Protein AF-A0A3B9FSW8-F1 (afdb_monomer)

pLDDT: mean 70.32, std 5.7, range [47.53, 78.81]

Solvent-accessible surface area (backbone atoms only — not comparable to full-atom values): 4087 Å² total; per-residue (Å²): 131,67,64,67,56,51,51,52,51,51,52,51,51,51,51,51,55,50,50,53,52,45,37,38,72,73,58,76,45,76,60,62,68,72,61,36,52,54,48,47,60,76,31,54,82,43,48,62,53,48,55,50,50,48,53,51,51,51,51,51,52,51,50,54,52,50,51,60,62,71,76,101

Structure (mmCIF, N/CA/C/O backbone):
data_AF-A0A3B9FSW8-F1
#
_entry.id   AF-A0A3B9FSW8-F1
#
loop_
_atom_site.group_PDB
_atom_site.id
_atom_site.type_symbol
_atom_site.label_atom_id
_atom_site.label_alt_id
_atom_site.label_comp_id
_atom_site.label_asym_id
_atom_site.label_entity_id
_atom_site.label_seq_id
_atom_site.pdbx_PDB_ins_code
_atom_site.Cartn_x
_atom_site.Cartn_y
_atom_site.Cartn_z
_atom_site.occupancy
_atom_site.B_iso_or_equiv
_atom_site.auth_seq_id
_atom_site.auth_comp_id
_atom_site.auth_asym_id
_atom_site.auth_atom_id
_atom_site.pdbx_PDB_model_num
ATOM 1 N N . MET A 1 1 ? 19.744 -19.527 -12.537 1.00 52.28 1 MET A N 1
ATOM 2 C CA . MET A 1 1 ? 18.418 -19.965 -12.036 1.00 52.28 1 MET A CA 1
ATOM 3 C C . MET A 1 1 ? 18.022 -19.449 -10.641 1.00 52.28 1 MET A C 1
ATOM 5 O O . MET A 1 1 ? 16.885 -19.685 -10.269 1.00 52.28 1 MET A O 1
ATOM 9 N N . ARG A 1 2 ? 18.862 -18.750 -9.848 1.00 59.50 2 ARG A N 1
ATOM 10 C CA . ARG A 1 2 ? 18.460 -18.305 -8.485 1.00 59.50 2 ARG A CA 1
ATOM 11 C C . ARG A 1 2 ? 17.979 -16.852 -8.374 1.00 59.50 2 ARG A C 1
ATOM 13 O O . ARG A 1 2 ? 17.120 -16.572 -7.550 1.00 59.50 2 ARG A O 1
ATOM 20 N N . THR A 1 3 ? 18.501 -15.937 -9.184 1.00 66.62 3 THR A N 1
ATOM 21 C CA . THR A 1 3 ? 18.227 -14.496 -9.047 1.00 66.62 3 THR A CA 1
ATOM 22 C C . THR A 1 3 ? 16.864 -14.097 -9.605 1.00 66.62 3 THR A C 1
ATOM 24 O O . THR A 1 3 ? 16.131 -13.370 -8.945 1.00 66.62 3 THR A O 1
ATOM 27 N N . GLU A 1 4 ? 16.486 -14.615 -10.775 1.00 67.75 4 GLU A N 1
ATOM 28 C CA . GLU A 1 4 ? 15.203 -14.281 -11.413 1.00 67.75 4 GLU A CA 1
ATOM 29 C C . GLU A 1 4 ? 14.002 -14.748 -10.587 1.00 67.75 4 GLU A C 1
ATOM 31 O O . GLU A 1 4 ? 13.046 -13.999 -10.415 1.00 67.75 4 GLU A O 1
ATOM 36 N N . THR A 1 5 ? 14.080 -15.937 -9.986 1.00 70.06 5 THR A N 1
ATOM 37 C CA . THR A 1 5 ? 13.021 -16.472 -9.121 1.00 70.06 5 THR A CA 1
ATOM 38 C C . THR A 1 5 ? 12.846 -15.638 -7.852 1.00 70.06 5 THR A C 1
ATOM 40 O O . THR A 1 5 ? 11.720 -15.381 -7.437 1.00 70.06 5 THR A O 1
ATOM 43 N N . LEU A 1 6 ? 13.942 -15.162 -7.249 1.00 73.00 6 LEU A N 1
ATOM 44 C CA . LEU A 1 6 ? 13.889 -14.287 -6.071 1.00 73.00 6 LEU A CA 1
ATOM 45 C C . LEU A 1 6 ? 13.308 -12.908 -6.398 1.00 73.00 6 LEU A C 1
ATOM 47 O O . LEU A 1 6 ? 12.540 -12.370 -5.602 1.00 73.00 6 LEU A O 1
ATOM 51 N N . VAL A 1 7 ? 13.636 -12.353 -7.569 1.00 72.94 7 VAL A N 1
ATOM 52 C CA . VAL A 1 7 ? 13.034 -11.103 -8.059 1.00 72.94 7 VAL A CA 1
ATOM 53 C C . VAL A 1 7 ? 11.526 -11.280 -8.239 1.00 72.94 7 VAL A C 1
ATOM 55 O O . VAL A 1 7 ? 10.753 -10.466 -7.748 1.00 72.94 7 VAL A O 1
ATOM 58 N N . LEU A 1 8 ? 11.100 -12.391 -8.839 1.00 71.56 8 LEU A N 1
ATOM 59 C CA . LEU A 1 8 ? 9.688 -12.678 -9.093 1.00 71.56 8 LEU A CA 1
ATOM 60 C C . LEU A 1 8 ? 8.893 -12.892 -7.791 1.00 71.56 8 LEU A C 1
ATOM 62 O O . LEU A 1 8 ? 7.790 -12.372 -7.648 1.00 71.56 8 LEU A O 1
ATOM 66 N N . ILE A 1 9 ? 9.474 -13.581 -6.802 1.00 76.81 9 ILE A N 1
ATOM 67 C CA . ILE A 1 9 ? 8.880 -13.740 -5.462 1.00 76.81 9 ILE A CA 1
ATOM 68 C C . ILE A 1 9 ? 8.757 -12.387 -4.755 1.00 76.81 9 ILE A C 1
ATOM 70 O O . ILE A 1 9 ? 7.710 -12.088 -4.181 1.00 76.81 9 ILE A O 1
ATOM 74 N N . LYS A 1 10 ? 9.807 -11.558 -4.802 1.00 72.25 10 LYS A N 1
ATOM 75 C CA . LYS A 1 10 ? 9.783 -10.209 -4.228 1.00 72.25 10 LYS A CA 1
ATOM 76 C C . LYS A 1 10 ? 8.670 -9.371 -4.859 1.00 72.25 10 LYS A C 1
ATOM 78 O O . LYS A 1 10 ? 7.916 -8.738 -4.126 1.00 72.25 10 LYS A O 1
ATOM 83 N N . ASP A 1 11 ? 8.543 -9.394 -6.181 1.00 73.00 11 ASP A N 1
ATOM 84 C CA . ASP A 1 11 ? 7.512 -8.641 -6.896 1.00 73.00 11 ASP A CA 1
ATOM 85 C C . ASP A 1 11 ? 6.104 -9.122 -6.517 1.00 73.00 11 ASP A C 1
ATOM 87 O O . ASP A 1 11 ? 5.231 -8.303 -6.231 1.00 73.00 11 ASP A O 1
ATOM 91 N N . ILE A 1 12 ? 5.889 -10.438 -6.408 1.00 76.00 12 ILE A N 1
ATOM 92 C CA . ILE A 1 12 ? 4.614 -11.010 -5.944 1.00 76.00 12 ILE A CA 1
ATOM 93 C C . ILE A 1 12 ? 4.296 -10.576 -4.508 1.00 76.00 12 ILE A C 1
ATOM 95 O O . ILE A 1 12 ? 3.161 -10.195 -4.225 1.00 76.00 12 ILE A O 1
ATOM 99 N N . LEU A 1 13 ? 5.274 -10.606 -3.599 1.00 73.88 13 LEU A N 1
ATOM 100 C CA . LEU A 1 13 ? 5.081 -10.177 -2.210 1.00 73.88 13 LEU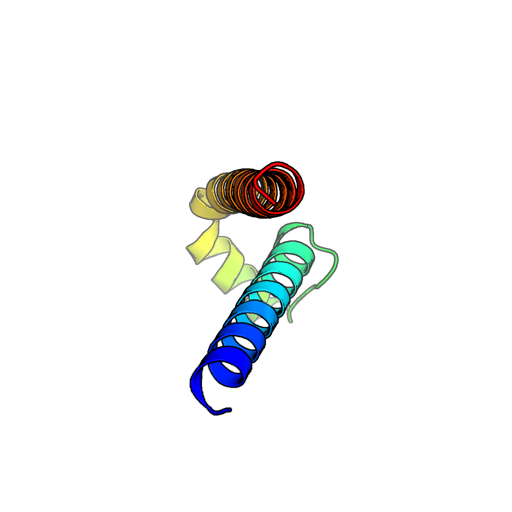 A CA 1
ATOM 101 C C . LEU A 1 13 ? 4.744 -8.690 -2.116 1.00 73.88 13 LEU A C 1
ATOM 103 O O . LEU A 1 13 ? 3.857 -8.315 -1.350 1.00 73.88 13 LEU A O 1
ATOM 107 N N . ILE A 1 14 ? 5.409 -7.855 -2.918 1.00 75.25 14 ILE A N 1
ATOM 108 C CA . ILE A 1 14 ? 5.089 -6.430 -3.023 1.00 75.25 14 ILE A CA 1
ATOM 109 C C . ILE A 1 14 ? 3.645 -6.270 -3.492 1.00 75.25 14 ILE A C 1
ATOM 111 O O . ILE A 1 14 ? 2.885 -5.565 -2.838 1.00 75.25 14 ILE A O 1
ATOM 115 N N . ILE A 1 15 ? 3.238 -6.966 -4.557 1.00 75.88 15 ILE A N 1
ATOM 116 C CA . ILE A 1 15 ? 1.873 -6.896 -5.095 1.00 75.88 15 ILE A CA 1
ATOM 117 C C . ILE A 1 15 ? 0.838 -7.356 -4.061 1.00 75.88 15 ILE A C 1
ATOM 119 O O . ILE A 1 15 ? -0.173 -6.680 -3.883 1.00 75.88 15 ILE A O 1
ATOM 123 N N . LEU A 1 16 ? 1.082 -8.460 -3.348 1.00 75.94 16 LEU A N 1
ATOM 124 C CA . LEU A 1 16 ? 0.180 -8.976 -2.313 1.00 75.94 16 LEU A CA 1
ATOM 125 C C . LEU A 1 16 ? 0.027 -8.000 -1.146 1.00 75.94 16 LEU A C 1
ATOM 127 O O . LEU A 1 16 ? -1.094 -7.716 -0.723 1.00 75.94 16 LEU A O 1
ATOM 131 N N . PHE A 1 17 ? 1.140 -7.459 -0.647 1.00 76.06 17 PHE A N 1
ATOM 132 C CA . PHE A 1 17 ? 1.121 -6.469 0.427 1.00 76.06 17 PHE A CA 1
ATOM 133 C C . PHE A 1 17 ? 0.385 -5.196 -0.009 1.00 76.06 17 PHE A C 1
ATOM 135 O O . PHE A 1 17 ? -0.405 -4.628 0.746 1.00 76.06 17 PHE A O 1
ATOM 142 N N . PHE A 1 18 ? 0.593 -4.789 -1.261 1.00 72.12 18 PHE A N 1
ATOM 143 C CA . PHE A 1 18 ? -0.056 -3.637 -1.872 1.00 72.12 18 PHE A CA 1
ATOM 144 C C . PHE A 1 18 ? -1.572 -3.845 -2.009 1.00 72.12 18 PHE A C 1
ATOM 146 O O . PHE A 1 18 ? -2.344 -2.993 -1.582 1.00 72.12 18 PHE A O 1
ATOM 153 N N . LEU A 1 19 ? -2.017 -5.004 -2.506 1.00 74.38 19 LEU A N 1
ATOM 154 C CA . LEU A 1 19 ? -3.434 -5.380 -2.607 1.00 74.38 19 LEU A CA 1
ATOM 155 C C . LEU A 1 19 ? -4.121 -5.421 -1.240 1.00 74.38 19 LEU A C 1
ATOM 157 O O . LEU A 1 19 ? -5.200 -4.849 -1.076 1.00 74.38 19 LEU A O 1
ATOM 161 N N . ALA A 1 20 ? -3.486 -6.054 -0.251 1.00 75.12 20 ALA A N 1
ATOM 162 C CA . ALA A 1 20 ? -4.003 -6.132 1.111 1.00 75.12 20 ALA A CA 1
ATOM 163 C C . ALA A 1 20 ? -4.163 -4.736 1.733 1.00 75.12 20 ALA A C 1
ATOM 165 O O . ALA A 1 20 ? -5.223 -4.415 2.279 1.00 75.12 20 ALA A O 1
ATOM 166 N N . GLY A 1 21 ? -3.145 -3.881 1.583 1.00 72.12 21 GLY A N 1
ATOM 167 C CA . GLY A 1 21 ? -3.187 -2.490 2.022 1.00 72.12 21 GLY A CA 1
ATOM 168 C C . GLY A 1 21 ? -4.329 -1.712 1.371 1.00 72.12 21 GLY A C 1
ATOM 169 O O . GLY A 1 21 ? -5.042 -0.977 2.051 1.00 72.12 21 GLY A O 1
ATOM 170 N N . THR A 1 22 ? -4.576 -1.908 0.080 1.00 71.69 22 THR A N 1
ATOM 171 C CA . THR A 1 22 ? -5.620 -1.189 -0.667 1.00 71.69 22 THR A CA 1
ATOM 172 C C . THR A 1 22 ? -7.024 -1.633 -0.312 1.00 71.69 22 THR A C 1
ATOM 174 O O . THR A 1 22 ? -7.884 -0.784 -0.071 1.00 71.69 22 THR A O 1
ATOM 177 N N . LEU A 1 23 ? -7.256 -2.943 -0.212 1.00 76.12 23 LEU A N 1
ATOM 178 C CA . LEU A 1 23 ? -8.535 -3.491 0.239 1.00 76.12 23 LEU A CA 1
ATOM 179 C C . LEU A 1 23 ? -8.886 -2.977 1.638 1.00 76.12 23 LEU A C 1
ATOM 181 O O . LEU A 1 23 ? -10.031 -2.596 1.890 1.00 76.12 23 LEU A O 1
ATOM 185 N N . TRP A 1 24 ? -7.893 -2.893 2.525 1.00 75.50 24 TRP A N 1
ATOM 186 C CA . TRP A 1 24 ? -8.058 -2.294 3.845 1.00 75.50 24 TRP A CA 1
ATOM 187 C C . TRP A 1 24 ? -8.336 -0.783 3.768 1.00 75.50 24 TRP A C 1
ATOM 189 O O . TRP A 1 24 ? -9.292 -0.282 4.363 1.00 75.50 24 TRP A O 1
ATOM 199 N N . THR A 1 25 ? -7.571 -0.041 2.963 1.00 71.88 25 THR A N 1
ATOM 200 C CA . THR A 1 25 ? -7.699 1.422 2.849 1.00 71.88 25 THR A CA 1
ATOM 201 C C . THR A 1 25 ? -9.053 1.844 2.263 1.00 71.88 25 THR A C 1
ATOM 203 O O . THR A 1 25 ? -9.631 2.839 2.719 1.00 71.88 25 THR A O 1
ATOM 206 N N . TRP A 1 26 ? -9.585 1.083 1.297 1.00 72.56 26 TRP A N 1
ATOM 207 C CA . TRP A 1 26 ? -10.928 1.265 0.729 1.00 72.56 26 TRP A CA 1
ATOM 208 C C . TRP A 1 26 ? -12.062 0.715 1.601 1.00 72.56 26 TRP A C 1
ATOM 210 O O . TRP A 1 26 ? -13.225 0.920 1.271 1.00 72.56 26 TRP A O 1
ATOM 220 N N . GLY A 1 27 ? -11.754 0.080 2.735 1.00 70.56 27 GLY A N 1
ATOM 221 C CA . GLY A 1 27 ? -12.763 -0.433 3.662 1.00 70.56 27 GLY A CA 1
ATOM 222 C C . GLY A 1 27 ? -13.481 -1.693 3.174 1.00 70.56 27 GLY A C 1
ATOM 223 O O . GLY A 1 27 ? -14.493 -2.069 3.765 1.00 70.56 27 GLY A O 1
ATOM 224 N N . ILE A 1 28 ? -12.954 -2.344 2.131 1.00 75.25 28 ILE A N 1
ATOM 225 C CA . ILE A 1 28 ? -13.407 -3.661 1.664 1.00 75.25 28 ILE A CA 1
ATOM 226 C C . ILE A 1 28 ? -12.985 -4.717 2.689 1.00 75.25 28 ILE A C 1
ATOM 228 O O . ILE A 1 28 ? -13.769 -5.591 3.048 1.00 75.25 28 ILE A O 1
ATOM 232 N N . TRP A 1 29 ? -11.769 -4.584 3.223 1.00 71.00 29 TRP A N 1
ATOM 233 C CA . TRP A 1 29 ? -11.287 -5.412 4.319 1.00 71.00 29 TRP A CA 1
ATOM 234 C C . TRP A 1 29 ? -11.401 -4.653 5.640 1.00 71.00 29 TRP A C 1
ATOM 236 O O . TRP A 1 29 ? -10.652 -3.711 5.901 1.00 71.00 29 TRP A O 1
ATOM 246 N N . LYS A 1 30 ? -12.353 -5.061 6.482 1.00 65.44 30 LYS A N 1
ATOM 247 C CA . LYS A 1 30 ? -12.498 -4.535 7.843 1.00 65.44 30 LYS A CA 1
ATOM 248 C C . LYS A 1 30 ? -11.730 -5.422 8.816 1.00 65.44 30 LYS A C 1
ATOM 250 O O . LYS A 1 30 ? -11.935 -6.633 8.858 1.00 65.44 30 LYS A O 1
ATOM 255 N N . LEU A 1 31 ? -10.830 -4.810 9.577 1.00 72.69 31 LEU A N 1
ATOM 256 C CA . LEU A 1 31 ? -10.200 -5.452 10.729 1.00 72.69 31 LEU A CA 1
ATOM 257 C C . LEU A 1 31 ? -11.163 -5.368 11.924 1.00 72.69 31 LEU A C 1
ATOM 259 O O . LEU A 1 31 ? -12.103 -4.575 11.915 1.00 72.69 31 LEU A O 1
ATOM 263 N N . GLY A 1 32 ? -10.939 -6.170 12.968 1.00 78.81 32 GLY A N 1
ATOM 264 C CA . GLY A 1 32 ? -11.699 -6.030 14.217 1.00 78.81 32 GLY A CA 1
ATOM 265 C C . GLY A 1 32 ? -11.657 -4.583 14.730 1.00 78.81 32 GLY A C 1
ATOM 266 O O . GLY A 1 32 ? -10.617 -3.932 14.606 1.00 78.81 32 GLY A O 1
ATOM 267 N N . LYS A 1 33 ? -12.777 -4.089 15.283 1.00 71.38 33 LYS A N 1
ATOM 268 C CA . LYS A 1 33 ? -13.005 -2.665 15.616 1.00 71.38 33 LYS A CA 1
ATOM 269 C C . LYS A 1 33 ? -11.807 -1.979 16.284 1.00 71.38 33 LYS A C 1
ATOM 271 O O . LYS A 1 33 ? -11.346 -0.967 15.772 1.00 71.38 33 LYS A O 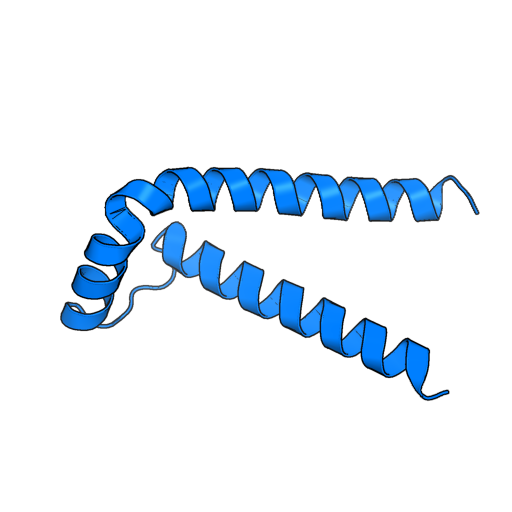1
ATOM 276 N N . GLU A 1 34 ? -11.240 -2.569 17.338 1.00 76.00 34 GLU A N 1
ATOM 277 C CA . GLU A 1 34 ? -10.069 -2.005 18.035 1.00 76.00 34 GLU A CA 1
ATOM 278 C C . GLU A 1 34 ? -8.835 -1.853 17.136 1.00 76.00 34 GLU A C 1
ATOM 280 O O . GLU A 1 34 ? -8.141 -0.836 17.168 1.00 76.00 34 GLU A O 1
ATOM 285 N N . ARG A 1 35 ? -8.537 -2.866 16.311 1.00 72.69 35 ARG A N 1
ATOM 286 C CA . ARG A 1 35 ? -7.388 -2.820 15.394 1.00 72.69 35 ARG A CA 1
ATOM 287 C C . ARG A 1 35 ? -7.622 -1.823 14.272 1.00 72.69 35 ARG A C 1
ATOM 289 O O . ARG A 1 35 ? -6.683 -1.139 13.871 1.00 72.69 35 ARG A O 1
ATOM 296 N N . GLN A 1 36 ? -8.855 -1.732 13.784 1.00 72.31 36 GLN A N 1
ATOM 297 C CA . GLN A 1 36 ? -9.214 -0.781 12.747 1.00 72.31 36 GLN A CA 1
ATOM 298 C C . GLN A 1 36 ? -9.100 0.657 13.256 1.00 72.31 36 GLN A C 1
ATOM 300 O O . GLN A 1 36 ? -8.453 1.451 12.589 1.00 72.31 36 GLN A O 1
ATOM 305 N N . GLU A 1 37 ? -9.612 0.978 14.444 1.00 73.69 37 GLU A N 1
ATOM 306 C CA . GLU A 1 37 ? -9.485 2.318 15.035 1.00 73.69 37 GLU A CA 1
ATOM 307 C C . GLU A 1 37 ? -8.030 2.688 15.325 1.00 73.69 37 GLU A C 1
ATOM 309 O O . GLU A 1 37 ? -7.602 3.798 15.017 1.00 73.69 37 GLU A O 1
ATOM 314 N N . ARG A 1 38 ? -7.227 1.751 15.844 1.00 75.62 38 ARG A N 1
ATOM 315 C CA . ARG A 1 38 ? -5.806 2.002 16.118 1.00 75.62 38 ARG A CA 1
ATOM 316 C C . ARG A 1 38 ? -5.019 2.272 14.838 1.00 75.62 38 ARG A C 1
ATOM 318 O O . ARG A 1 38 ? -4.216 3.202 14.792 1.00 75.62 38 ARG A O 1
ATOM 325 N N . MET A 1 39 ? -5.255 1.489 13.786 1.00 70.19 39 MET A N 1
ATOM 326 C CA . MET A 1 39 ? -4.620 1.732 12.493 1.00 70.19 39 MET A CA 1
ATOM 327 C C . MET A 1 39 ? -5.181 2.984 11.817 1.00 70.19 39 MET A C 1
ATOM 329 O O . MET A 1 39 ? -4.411 3.767 11.281 1.00 70.19 39 MET A O 1
ATOM 333 N N . GLU A 1 40 ? -6.485 3.238 11.871 1.00 72.75 40 GLU A N 1
ATOM 334 C CA . GLU A 1 40 ? -7.070 4.467 11.335 1.00 72.75 40 GLU A CA 1
ATOM 335 C C . GLU A 1 40 ? -6.588 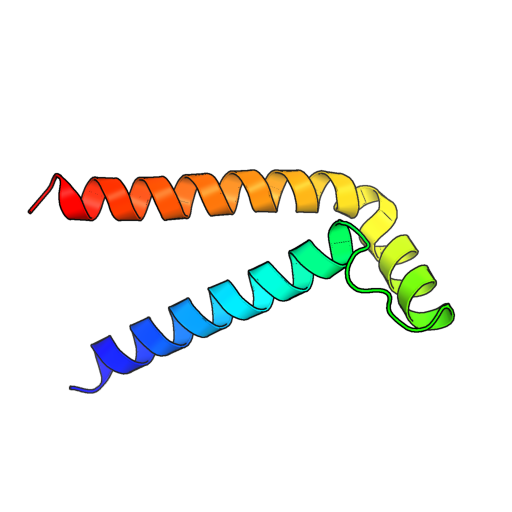5.705 12.082 1.00 72.75 40 GLU A C 1
ATOM 337 O O . GLU A 1 40 ? -6.460 6.737 11.446 1.00 72.75 40 GLU A O 1
ATOM 342 N N . PHE A 1 41 ? -6.262 5.619 13.372 1.00 75.31 41 PHE A N 1
ATOM 343 C CA . PHE A 1 41 ? -5.651 6.706 14.133 1.00 75.31 41 PHE A CA 1
ATOM 344 C C . PHE A 1 41 ? -4.206 6.960 13.687 1.00 75.31 41 PHE A C 1
ATOM 346 O O . PHE A 1 41 ? -3.868 8.084 13.316 1.00 75.31 41 PHE A O 1
ATOM 353 N N . ILE A 1 42 ? -3.375 5.910 13.631 1.00 71.31 42 ILE A N 1
ATOM 354 C CA . ILE A 1 42 ? -1.973 5.996 13.176 1.00 71.31 42 ILE A CA 1
ATOM 355 C C . ILE A 1 42 ? -1.902 6.498 11.732 1.00 71.31 42 ILE A C 1
ATOM 357 O O . ILE A 1 42 ? -1.080 7.342 11.377 1.00 71.31 42 ILE A O 1
ATOM 361 N N . PHE A 1 43 ? -2.794 5.992 10.889 1.00 67.44 43 PHE A N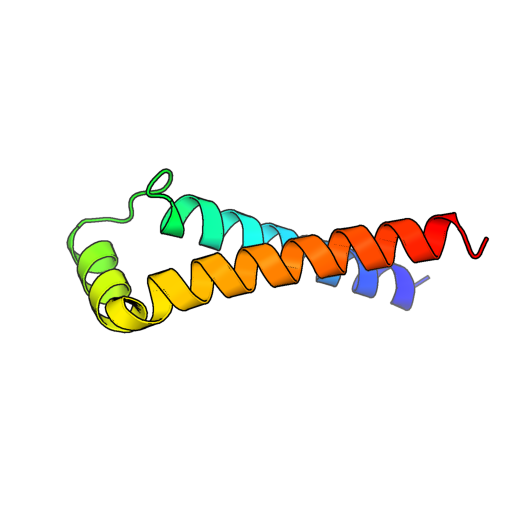 1
ATOM 362 C CA . PHE A 1 43 ? -2.829 6.304 9.477 1.00 67.44 43 PHE A CA 1
ATOM 363 C C . PHE A 1 43 ? -3.843 7.397 9.142 1.00 67.44 43 PHE A C 1
ATOM 365 O O . PHE A 1 43 ? -4.027 7.642 7.965 1.00 67.44 43 PHE A O 1
ATOM 372 N N . ARG A 1 44 ? -4.478 8.118 10.079 1.00 65.75 44 ARG A N 1
ATOM 373 C CA . ARG A 1 44 ? -5.586 9.049 9.745 1.00 65.75 44 ARG A CA 1
ATOM 374 C C . ARG A 1 44 ? -5.160 10.127 8.755 1.00 65.75 44 ARG A C 1
ATOM 376 O O . ARG A 1 44 ? -5.805 10.334 7.730 1.00 65.75 44 ARG A O 1
ATOM 383 N N . ASN A 1 45 ? -4.015 10.746 9.037 1.00 61.75 45 ASN A N 1
ATOM 384 C CA . ASN A 1 45 ? -3.367 11.720 8.157 1.00 61.75 45 ASN A CA 1
ATOM 385 C C . ASN A 1 45 ? -2.716 11.058 6.939 1.00 61.75 45 ASN A C 1
ATOM 387 O O . ASN A 1 45 ? -2.633 11.637 5.854 1.00 61.75 45 ASN A O 1
ATOM 391 N N . SER A 1 46 ? -2.260 9.824 7.117 1.00 61.91 46 SER A N 1
ATOM 392 C CA . SER A 1 46 ? -1.553 9.074 6.093 1.00 61.91 46 SER A CA 1
ATOM 393 C C . SER A 1 46 ? -2.487 8.325 5.158 1.00 61.91 46 SER A C 1
ATOM 395 O O . SER A 1 46 ? -2.004 7.875 4.144 1.00 61.91 46 SER A O 1
ATOM 397 N N . ARG A 1 47 ? -3.793 8.202 5.420 1.00 63.47 47 ARG A N 1
ATOM 398 C CA . ARG A 1 47 ? -4.734 7.362 4.660 1.00 63.47 47 ARG A CA 1
ATOM 399 C C . ARG A 1 47 ? -4.985 7.953 3.283 1.00 63.47 47 ARG A C 1
ATOM 401 O O . ARG A 1 47 ? -4.956 7.238 2.287 1.00 63.47 47 ARG A O 1
ATOM 408 N N . ASN A 1 48 ? -5.142 9.276 3.222 1.00 64.44 48 ASN A N 1
ATOM 409 C CA . ASN A 1 48 ? -5.187 9.994 1.952 1.00 64.44 48 ASN A CA 1
ATOM 410 C C . ASN A 1 48 ? -3.830 9.937 1.246 1.00 64.44 48 ASN A C 1
ATOM 412 O O . ASN A 1 48 ? -3.784 9.640 0.058 1.00 64.44 48 ASN A O 1
ATOM 416 N N . ARG A 1 49 ? -2.718 10.125 1.971 1.00 64.88 49 ARG A N 1
ATOM 417 C CA . ARG A 1 49 ? -1.370 9.986 1.391 1.00 64.88 49 ARG A CA 1
ATOM 418 C C . ARG A 1 49 ? -1.094 8.565 0.886 1.00 64.88 49 ARG A C 1
ATOM 420 O O . ARG A 1 49 ? -0.494 8.427 -0.164 1.00 64.88 49 ARG A O 1
ATOM 427 N N . PHE A 1 50 ? -1.585 7.530 1.562 1.00 67.31 50 PHE A N 1
ATOM 428 C CA . PHE A 1 50 ? -1.467 6.119 1.191 1.00 67.31 50 PHE A CA 1
ATOM 429 C C . PHE A 1 50 ? -2.312 5.806 -0.034 1.00 67.31 50 PHE A C 1
ATOM 431 O O . PHE A 1 50 ? -1.831 5.119 -0.923 1.00 67.31 50 PHE A O 1
ATOM 438 N N . LYS A 1 51 ? -3.531 6.356 -0.130 1.00 66.56 51 LYS A N 1
ATOM 439 C CA . LYS A 1 51 ? -4.334 6.281 -1.361 1.00 66.56 51 LYS A CA 1
ATOM 440 C C . LYS A 1 51 ? -3.595 6.893 -2.553 1.00 66.56 51 LYS A C 1
ATOM 442 O O . LYS A 1 51 ? -3.554 6.279 -3.614 1.00 66.56 51 LYS A O 1
ATOM 447 N N . TRP A 1 52 ? -2.987 8.068 -2.382 1.00 67.31 52 TRP A N 1
ATOM 448 C CA . TRP A 1 52 ? -2.225 8.721 -3.452 1.00 67.31 52 TRP A CA 1
ATOM 449 C C . TRP A 1 52 ? -0.917 7.991 -3.777 1.00 67.31 52 TRP A C 1
ATOM 451 O O . TRP A 1 52 ? -0.622 7.782 -4.949 1.00 67.31 52 TRP A O 1
ATOM 461 N N . 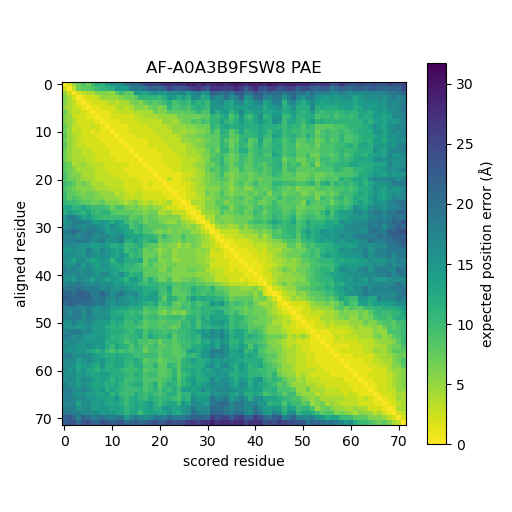LEU A 1 53 ? -0.173 7.526 -2.770 1.00 66.81 53 LEU A N 1
ATOM 462 C CA . LEU A 1 53 ? 1.022 6.692 -2.946 1.00 66.81 53 LEU A CA 1
ATOM 463 C C . LEU A 1 53 ? 0.690 5.364 -3.634 1.00 66.81 53 LEU A C 1
ATOM 465 O O . LEU A 1 53 ? 1.482 4.893 -4.444 1.00 66.81 53 LEU A O 1
ATOM 469 N N . PHE A 1 54 ? -0.485 4.789 -3.367 1.00 68.62 54 PHE A N 1
ATOM 470 C CA . PHE A 1 54 ? -0.976 3.607 -4.069 1.00 68.62 54 PHE A CA 1
ATOM 471 C C . PHE A 1 54 ? -1.220 3.901 -5.551 1.00 68.62 54 PHE A C 1
ATOM 473 O O . PHE A 1 54 ? -0.748 3.163 -6.412 1.00 68.62 54 PHE A O 1
ATOM 480 N N . LEU A 1 55 ? -1.906 5.005 -5.860 1.00 68.81 55 LEU A N 1
ATOM 481 C CA . LEU A 1 55 ? -2.159 5.405 -7.243 1.00 68.81 55 LEU A CA 1
ATOM 482 C C . LEU A 1 55 ? -0.842 5.641 -8.001 1.00 68.81 55 LEU A C 1
ATOM 484 O O . LEU A 1 55 ? -0.661 5.134 -9.103 1.00 68.81 55 LEU A O 1
ATOM 488 N N . ILE A 1 56 ? 0.102 6.348 -7.374 1.00 74.25 56 ILE A N 1
ATOM 489 C CA . ILE A 1 56 ? 1.434 6.620 -7.929 1.00 74.25 56 ILE A CA 1
ATOM 490 C C . ILE A 1 56 ? 2.213 5.314 -8.133 1.00 74.25 56 ILE A C 1
ATOM 492 O O . ILE A 1 56 ? 2.767 5.095 -9.207 1.00 74.25 56 ILE A O 1
ATOM 496 N N . GLY A 1 57 ? 2.221 4.421 -7.140 1.00 70.94 57 GLY A N 1
ATOM 497 C CA . GLY A 1 57 ? 2.892 3.125 -7.230 1.00 70.94 57 GLY A CA 1
ATOM 498 C C . GLY A 1 57 ? 2.329 2.250 -8.350 1.00 70.94 57 GLY A C 1
ATOM 499 O O . GLY A 1 57 ? 3.100 1.661 -9.103 1.00 70.94 57 GLY A O 1
ATOM 500 N N . LEU A 1 58 ? 1.002 2.225 -8.521 1.00 71.19 58 LEU A N 1
ATOM 501 C CA . LEU A 1 58 ? 0.334 1.512 -9.610 1.00 71.19 58 LEU A CA 1
ATOM 502 C C . LEU A 1 58 ? 0.709 2.093 -10.982 1.00 71.19 58 LEU A C 1
ATOM 504 O O . LEU A 1 58 ? 1.035 1.337 -11.894 1.00 71.19 58 LEU A O 1
ATOM 508 N N . ILE A 1 59 ? 0.714 3.424 -11.119 1.00 75.88 59 ILE A N 1
ATOM 509 C CA . ILE A 1 59 ? 1.113 4.113 -12.356 1.00 75.88 59 ILE A CA 1
ATOM 510 C C . ILE A 1 59 ? 2.563 3.779 -12.714 1.00 75.88 59 ILE A C 1
ATOM 512 O O . ILE A 1 59 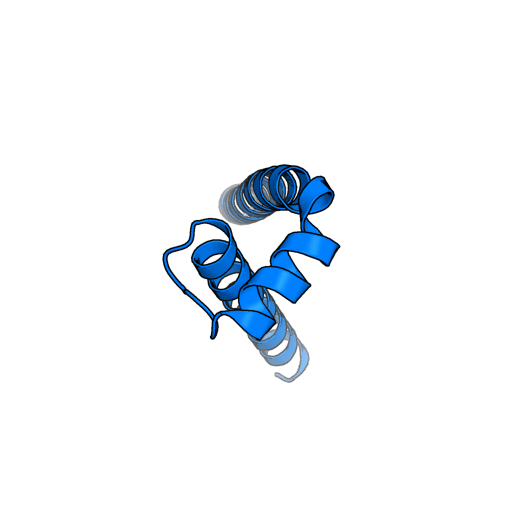? 2.837 3.455 -13.865 1.00 75.88 59 ILE A O 1
ATOM 516 N N . ILE A 1 60 ? 3.481 3.796 -11.742 1.00 76.25 60 ILE A N 1
ATOM 517 C CA . ILE A 1 60 ? 4.892 3.444 -11.963 1.00 76.25 60 ILE A CA 1
ATOM 518 C C . ILE A 1 60 ? 5.027 1.980 -12.394 1.00 76.25 60 ILE A C 1
ATOM 520 O O . ILE A 1 60 ? 5.781 1.687 -13.318 1.00 76.25 60 ILE A O 1
ATOM 524 N N . LEU A 1 61 ? 4.285 1.061 -11.771 1.00 72.25 61 LEU A N 1
ATOM 525 C CA . LEU A 1 61 ? 4.297 -0.365 -12.117 1.00 72.25 61 LEU A CA 1
ATOM 526 C C . LEU A 1 61 ? 3.790 -0.610 -13.544 1.00 72.25 61 LEU A C 1
ATOM 528 O O . LEU A 1 61 ? 4.410 -1.355 -14.304 1.00 72.25 61 LEU A O 1
ATOM 532 N N . ILE A 1 62 ? 2.692 0.049 -13.922 1.00 75.25 62 ILE A N 1
ATOM 533 C CA . ILE A 1 62 ? 2.138 -0.005 -15.280 1.00 75.25 62 ILE A CA 1
ATOM 534 C C . ILE A 1 62 ? 3.124 0.615 -16.276 1.00 75.25 62 ILE A C 1
ATOM 536 O O . ILE A 1 62 ? 3.428 -0.005 -17.291 1.00 75.25 62 ILE A O 1
ATOM 540 N N . ALA A 1 63 ? 3.679 1.791 -15.974 1.00 72.88 63 ALA A N 1
ATOM 541 C CA . ALA A 1 63 ? 4.650 2.468 -16.829 1.00 72.88 63 ALA A CA 1
ATOM 542 C C . ALA A 1 63 ? 5.916 1.624 -17.035 1.00 72.88 63 ALA A C 1
ATOM 544 O O . ALA A 1 63 ? 6.353 1.451 -18.168 1.00 72.88 63 ALA A O 1
ATOM 545 N N . ALA A 1 64 ? 6.464 1.026 -15.974 1.00 73.56 64 ALA A N 1
ATOM 546 C CA . ALA A 1 64 ? 7.619 0.135 -16.055 1.00 73.56 64 ALA A CA 1
ATOM 547 C C . ALA A 1 64 ? 7.322 -1.122 -16.889 1.00 73.56 64 ALA A C 1
ATOM 549 O O . ALA 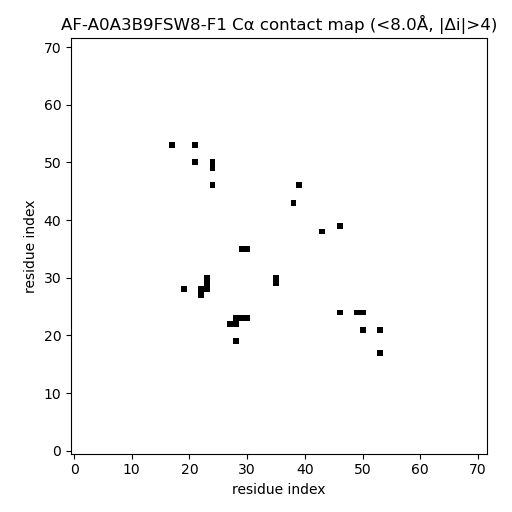A 1 64 ? 8.169 -1.578 -17.658 1.00 73.56 64 ALA A O 1
ATOM 550 N N . ARG A 1 65 ? 6.106 -1.673 -16.771 1.00 71.19 65 ARG A N 1
ATOM 551 C CA . ARG A 1 65 ? 5.651 -2.809 -17.581 1.00 71.19 65 ARG A CA 1
ATOM 552 C C . ARG A 1 65 ? 5.546 -2.435 -19.061 1.00 71.19 65 ARG A C 1
ATOM 554 O O . ARG A 1 65 ? 6.041 -3.195 -19.887 1.00 71.19 65 ARG A O 1
ATOM 561 N N . ILE A 1 66 ? 4.942 -1.288 -19.382 1.00 73.50 66 ILE A N 1
ATOM 562 C CA . ILE A 1 66 ? 4.817 -0.779 -20.757 1.00 73.50 66 ILE A CA 1
ATOM 563 C C . ILE A 1 66 ? 6.203 -0.542 -21.352 1.00 73.50 66 ILE A C 1
ATOM 565 O O . ILE A 1 66 ? 6.490 -1.061 -22.423 1.00 73.50 66 ILE A O 1
ATOM 569 N N . PHE A 1 67 ? 7.087 0.146 -20.624 1.00 69.94 67 PHE A N 1
ATOM 570 C CA . PHE A 1 67 ? 8.437 0.454 -21.093 1.00 69.94 67 PHE A CA 1
ATOM 571 C C . PHE A 1 67 ? 9.226 -0.814 -21.442 1.00 69.94 67 PHE A C 1
ATOM 573 O O . PHE A 1 67 ? 9.909 -0.867 -22.458 1.00 69.94 67 PHE A O 1
ATOM 580 N N . ARG A 1 68 ? 9.074 -1.873 -20.636 1.00 65.12 68 ARG A N 1
ATOM 581 C CA . ARG A 1 68 ? 9.683 -3.185 -20.892 1.00 65.12 68 ARG A CA 1
ATOM 582 C C . ARG A 1 68 ? 9.109 -3.897 -22.124 1.00 65.12 68 ARG A C 1
ATOM 584 O O . ARG A 1 68 ? 9.820 -4.696 -22.714 1.00 65.12 68 ARG A O 1
ATOM 591 N N . MET A 1 69 ? 7.851 -3.642 -22.492 1.00 61.53 69 MET A N 1
ATOM 592 C CA . MET A 1 69 ? 7.235 -4.187 -23.712 1.00 61.53 69 MET A CA 1
ATOM 593 C C . MET A 1 69 ? 7.614 -3.394 -24.966 1.00 61.53 69 MET A C 1
ATOM 595 O O . MET A 1 69 ? 7.677 -3.973 -26.040 1.00 61.53 69 MET A O 1
ATOM 599 N N . THR A 1 70 ? 7.843 -2.084 -24.844 1.00 63.41 70 THR A N 1
ATOM 600 C CA . THR A 1 70 ? 8.183 -1.201 -25.973 1.00 63.41 70 THR A CA 1
ATOM 601 C C . THR A 1 70 ? 9.680 -1.098 -26.255 1.00 63.41 70 THR A C 1
ATOM 603 O O . THR A 1 70 ? 10.059 -0.660 -27.333 1.00 63.41 70 THR A O 1
ATOM 606 N N . ALA A 1 71 ? 10.530 -1.444 -25.286 1.00 58.25 71 ALA A N 1
ATOM 607 C CA . ALA A 1 71 ? 11.989 -1.438 -25.427 1.00 58.25 71 ALA A CA 1
ATOM 608 C C . ALA A 1 71 ? 12.576 -2.814 -25.811 1.00 58.25 71 ALA A C 1
ATOM 610 O O . ALA A 1 71 ? 13.796 -2.975 -25.771 1.00 58.25 71 ALA A O 1
ATOM 611 N N . GLY A 1 72 ? 11.720 -3.798 -26.113 1.00 47.53 72 GLY A N 1
ATOM 612 C CA . GLY A 1 72 ? 12.087 -5.141 -26.575 1.00 47.53 72 GLY A CA 1
ATO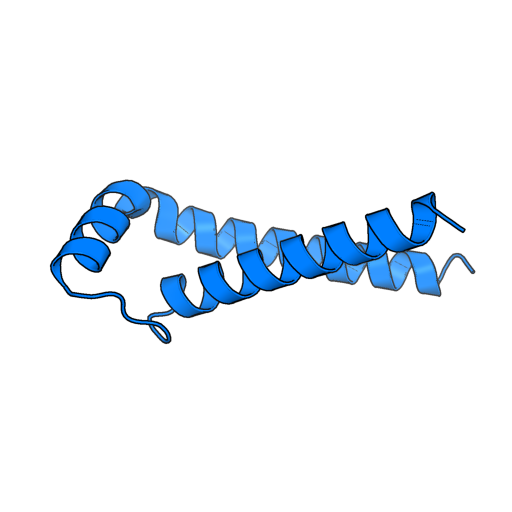M 613 C C . GLY A 1 72 ? 11.795 -5.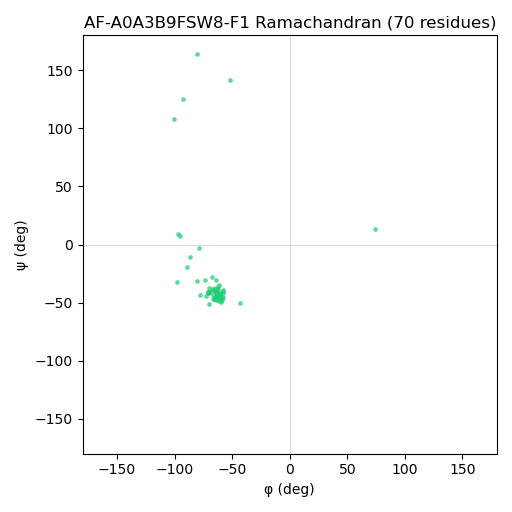338 -28.052 1.00 47.53 72 GLY A C 1
ATOM 614 O O . GLY A 1 72 ? 10.839 -4.700 -28.544 1.00 47.53 72 GLY A O 1
#

Radius of gyration: 15.73 Å; Cα contacts (8 Å, |Δi|>4): 16; chains: 1; bounding box: 32×32×45 Å

Secondary structure (DSSP, 8-state):
--HHHHHHHHHHHHHHHHHHHHHHHTTSSPPPHHHHHHHHHHTTTHHHHHHHHHHHHHHHHHHHHHHHHH--

Sequence (72 aa):
MRTETLVLIKDILIILFFLAGTLWTWGIWKLGKERQERMEFIFRNSRNRFKWLFLIGLIILIAARIFRMTAG

Mean predicted aligned error: 10.01 Å

Foldseek 3Di:
DPPVVVVVVVVVVVVVVLVVLVCLLVVVDDDPPVVNVVVCVVCVVVSVVSVVVSVVVVVVVVVVVVCVVVVD